Protein AF-A0A0S9BYL6-F1 (afdb_monomer)

Radius of gyration: 15.81 Å; Cα contacts (8 Å, |Δi|>4): 325; chains: 1; bounding box: 38×38×43 Å

pLDDT: mean 90.94, std 10.85, range [28.56, 98.25]

Secondary structure (DSSP, 8-state):
-PPP-TT----S-HHHHHHHHHHHHT-EETTT--HHHHHHHHHHHBPPPTT-SS-HHHHHHHHHTTT--HHHHHHHHHTT-EEEEEEEEEEEGGGSHHHHHS--SSTTEEEEEEEEEEEEE-SS-EEEEEEEEEEEEE-TT-TTS-TTS-EEEEEE-SGGG---

Solvent-accessible surface area (backbone atoms only — not comparable to full-atom values): 8909 Å² total; per-residue (Å²): 133,83,75,74,39,81,86,61,69,88,35,67,52,56,66,60,43,41,53,53,47,57,29,52,76,48,42,51,42,41,80,84,42,53,61,67,55,57,50,49,46,56,52,50,47,52,49,68,51,95,86,58,86,44,48,69,69,52,54,53,54,25,50,37,49,72,75,49,46,72,70,56,41,53,60,35,34,79,39,55,21,35,32,42,42,44,82,74,47,78,42,44,43,80,70,16,59,51,34,63,77,52,58,65,94,50,70,36,51,44,45,31,28,33,33,26,43,35,40,43,38,39,82,87,49,75,50,74,50,78,48,65,34,22,30,31,32,30,17,58,83,20,90,88,27,53,89,81,25,32,44,36,45,45,61,26,38,42,78,92,64,46,55,76

Mean predicted aligned error: 4.5 Å

Structure (mmCIF, N/CA/C/O backbone):
data_AF-A0A0S9BYL6-F1
#
_entry.id   AF-A0A0S9BYL6-F1
#
loop_
_atom_site.group_PDB
_atom_site.id
_atom_site.type_symbol
_atom_site.label_atom_id
_atom_site.label_alt_id
_atom_site.label_comp_id
_atom_site.label_asym_id
_atom_site.label_entity_id
_atom_site.label_seq_id
_atom_site.pdbx_PDB_ins_code
_atom_site.Cartn_x
_atom_site.Cartn_y
_atom_site.Cartn_z
_atom_site.occupancy
_atom_site.B_iso_or_equiv
_atom_site.auth_seq_id
_atom_site.auth_comp_id
_atom_site.auth_asym_id
_atom_site.auth_atom_id
_atom_site.pdbx_PDB_model_num
ATOM 1 N N . MET A 1 1 ? 12.698 -23.971 3.858 1.00 28.56 1 MET A N 1
ATOM 2 C CA . MET A 1 1 ? 11.332 -23.650 3.404 1.00 28.56 1 MET A CA 1
ATOM 3 C C . MET A 1 1 ? 11.108 -22.197 3.751 1.00 28.56 1 MET A C 1
ATOM 5 O O . MET A 1 1 ? 11.010 -21.887 4.930 1.00 28.56 1 MET A O 1
ATOM 9 N N . ILE A 1 2 ? 11.209 -21.308 2.766 1.00 33.50 2 ILE A N 1
ATOM 10 C CA . ILE A 1 2 ? 10.866 -19.898 2.963 1.00 33.50 2 ILE A CA 1
ATOM 11 C C . ILE A 1 2 ? 9.343 -19.890 3.039 1.00 33.50 2 ILE A C 1
ATOM 13 O O . ILE A 1 2 ? 8.698 -20.402 2.128 1.00 33.50 2 ILE A O 1
ATOM 17 N N . ALA A 1 3 ? 8.799 -19.467 4.177 1.00 32.78 3 ALA A N 1
ATOM 18 C CA . ALA A 1 3 ? 7.364 -19.319 4.338 1.00 32.78 3 ALA A CA 1
ATOM 19 C C . ALA A 1 3 ? 6.877 -18.343 3.263 1.00 32.78 3 ALA A C 1
ATOM 21 O O . ALA A 1 3 ? 7.396 -17.228 3.183 1.00 32.78 3 ALA A O 1
ATOM 22 N N . ASP A 1 4 ? 5.930 -18.775 2.429 1.00 44.16 4 ASP A N 1
ATOM 23 C CA . ASP A 1 4 ? 5.150 -17.848 1.617 1.00 44.16 4 ASP A CA 1
ATOM 24 C C . ASP A 1 4 ? 4.625 -16.759 2.560 1.00 44.16 4 ASP A C 1
ATOM 26 O O . ASP A 1 4 ? 4.143 -17.058 3.657 1.00 44.16 4 ASP A O 1
ATOM 30 N N . ALA A 1 5 ? 4.777 -15.492 2.180 1.00 55.34 5 ALA A N 1
ATOM 31 C CA . ALA A 1 5 ? 4.266 -14.394 2.981 1.00 55.34 5 ALA A CA 1
ATOM 32 C C . ALA A 1 5 ? 2.742 -14.537 3.073 1.00 55.34 5 ALA A C 1
ATOM 34 O O . ALA A 1 5 ? 2.044 -14.307 2.085 1.00 55.34 5 ALA A O 1
ATOM 35 N N . GLU A 1 6 ? 2.234 -14.982 4.228 1.00 61.38 6 GLU A N 1
ATOM 36 C CA . GLU A 1 6 ? 0.817 -15.303 4.405 1.00 61.38 6 GLU A CA 1
ATOM 37 C C . GLU A 1 6 ? -0.070 -14.175 3.850 1.00 61.38 6 GLU A C 1
ATOM 39 O O . GLU A 1 6 ? -0.012 -13.018 4.280 1.00 61.38 6 GLU A O 1
ATOM 44 N N . GLY A 1 7 ? -0.874 -14.525 2.842 1.00 74.44 7 GLY A N 1
ATOM 45 C CA . GLY A 1 7 ? -1.878 -13.654 2.236 1.00 74.44 7 GLY A CA 1
ATOM 46 C C . GLY A 1 7 ? -1.468 -12.897 0.968 1.00 74.44 7 GLY A C 1
ATOM 47 O O . GLY A 1 7 ? -2.365 -12.348 0.329 1.00 74.44 7 GLY A O 1
ATOM 48 N N . ALA A 1 8 ? -0.189 -12.864 0.568 1.00 82.56 8 ALA A N 1
ATOM 49 C CA . ALA A 1 8 ? 0.195 -12.246 -0.708 1.00 82.56 8 ALA A CA 1
ATOM 50 C C . ALA A 1 8 ? -0.289 -13.110 -1.888 1.00 82.56 8 ALA A C 1
ATOM 52 O O . ALA A 1 8 ? -0.031 -14.318 -1.895 1.00 82.56 8 ALA A O 1
ATOM 53 N N . PRO A 1 9 ? -0.959 -12.549 -2.913 1.00 88.88 9 PRO A N 1
ATOM 54 C CA . PRO A 1 9 ? -1.289 -13.318 -4.106 1.00 88.88 9 PRO A CA 1
ATOM 55 C C . PRO A 1 9 ? -0.020 -13.729 -4.856 1.00 88.88 9 PRO A C 1
ATOM 57 O O . PRO A 1 9 ? 0.764 -12.879 -5.273 1.00 88.88 9 PRO A O 1
ATOM 60 N N . ARG A 1 10 ? 0.142 -15.030 -5.107 1.00 92.31 10 ARG A N 1
ATOM 61 C CA . ARG A 1 10 ? 1.148 -15.542 -6.044 1.00 92.31 10 ARG A CA 1
ATOM 62 C C . ARG A 1 10 ? 0.592 -15.436 -7.464 1.00 92.31 10 ARG A C 1
ATOM 64 O O . ARG A 1 10 ? -0.261 -16.228 -7.855 1.00 92.31 10 ARG A O 1
ATOM 71 N N . THR A 1 11 ? 1.011 -14.410 -8.198 1.00 94.31 11 THR A N 1
ATOM 72 C CA . THR A 1 11 ? 0.473 -14.062 -9.522 1.00 94.31 11 THR A CA 1
ATOM 73 C C . THR A 1 11 ? 1.542 -13.393 -10.383 1.00 94.31 11 THR A C 1
ATOM 75 O O . THR A 1 11 ? 2.361 -12.642 -9.863 1.00 94.31 11 THR A O 1
ATOM 78 N N . ASP A 1 12 ? 1.520 -13.634 -11.690 1.00 94.19 12 ASP A N 1
ATOM 79 C CA . ASP A 1 12 ? 2.307 -12.926 -12.714 1.00 94.19 12 ASP A CA 1
ATOM 80 C C . ASP A 1 12 ? 1.606 -11.646 -13.218 1.00 94.19 12 ASP A C 1
ATOM 82 O O . ASP A 1 12 ? 2.209 -10.782 -13.847 1.00 94.19 12 ASP A O 1
ATOM 86 N N . ASP A 1 13 ? 0.321 -11.493 -12.902 1.00 95.69 13 ASP A N 1
ATOM 87 C CA . ASP A 1 13 ? -0.437 -10.266 -13.127 1.00 95.69 13 ASP A CA 1
ATOM 88 C C . ASP A 1 13 ? -0.087 -9.193 -12.078 1.00 95.69 13 ASP A C 1
ATOM 90 O O . ASP A 1 13 ? -0.595 -9.190 -10.948 1.00 95.69 13 ASP A O 1
ATOM 94 N N . PHE A 1 14 ? 0.771 -8.250 -12.470 1.00 95.56 14 PHE A N 1
ATOM 95 C CA . PHE A 1 14 ? 1.212 -7.148 -11.615 1.00 95.56 14 PHE A CA 1
ATOM 96 C C . PHE A 1 14 ? 0.063 -6.250 -11.134 1.00 95.56 14 PHE A C 1
ATOM 98 O O . PHE A 1 14 ? 0.145 -5.692 -10.038 1.00 95.56 14 PHE A O 1
ATOM 105 N N . ARG A 1 15 ? -1.036 -6.129 -11.898 1.00 97.38 15 ARG A N 1
ATOM 106 C CA . ARG A 1 15 ? -2.200 -5.322 -11.498 1.00 97.38 15 ARG A CA 1
ATOM 107 C C . ARG A 1 15 ? -2.939 -5.988 -10.346 1.00 97.38 15 ARG A C 1
ATOM 109 O O . ARG A 1 15 ? -3.328 -5.302 -9.401 1.00 97.38 15 ARG A O 1
ATOM 116 N N . LYS A 1 16 ? -3.092 -7.318 -10.383 1.00 97.19 16 LYS A N 1
ATOM 117 C CA . LYS A 1 16 ? -3.676 -8.083 -9.266 1.00 97.19 16 LYS A CA 1
ATOM 118 C C . LYS A 1 16 ? -2.844 -7.948 -7.998 1.00 97.19 16 LYS A C 1
ATOM 120 O O . LYS A 1 16 ? -3.411 -7.714 -6.931 1.00 97.19 16 LYS A O 1
ATOM 125 N N . LEU A 1 17 ? -1.518 -8.052 -8.109 1.00 96.88 17 LEU A N 1
ATOM 126 C CA . LEU A 1 17 ? -0.644 -7.879 -6.952 1.00 96.88 17 LEU A CA 1
ATOM 127 C C . LEU A 1 17 ? -0.686 -6.443 -6.411 1.00 96.88 17 LEU A C 1
ATOM 129 O O . LEU A 1 17 ? -0.771 -6.260 -5.197 1.00 96.88 17 LEU A O 1
ATOM 133 N N . ALA A 1 18 ? -0.696 -5.428 -7.282 1.00 97.44 18 ALA A N 1
ATOM 134 C CA . ALA A 1 18 ? -0.808 -4.030 -6.870 1.00 97.44 18 ALA A CA 1
ATOM 135 C C . ALA A 1 18 ? -2.134 -3.743 -6.148 1.00 97.44 18 ALA A C 1
ATOM 137 O O . ALA A 1 18 ? -2.132 -3.131 -5.081 1.00 97.44 18 ALA A O 1
ATOM 138 N N . ALA A 1 19 ? -3.256 -4.235 -6.680 1.00 97.81 19 ALA A N 1
ATOM 139 C CA . ALA A 1 19 ? -4.571 -4.102 -6.056 1.00 97.81 19 ALA A CA 1
ATOM 140 C C . ALA A 1 19 ? -4.621 -4.762 -4.668 1.00 97.81 19 ALA A C 1
ATOM 142 O O . ALA A 1 19 ? -5.034 -4.131 -3.696 1.00 97.81 19 ALA A O 1
ATOM 143 N N . ALA A 1 20 ? -4.151 -6.009 -4.556 1.00 96.94 20 ALA A N 1
ATOM 144 C CA . ALA A 1 20 ? -4.128 -6.725 -3.282 1.00 96.94 20 ALA A CA 1
ATOM 145 C C . ALA A 1 20 ? -3.218 -6.043 -2.255 1.00 96.94 20 ALA A C 1
ATOM 147 O O . ALA A 1 20 ? -3.586 -5.918 -1.089 1.00 96.94 20 ALA A O 1
ATOM 148 N N . THR A 1 21 ? -2.056 -5.561 -2.700 1.00 96.38 21 THR A N 1
ATOM 149 C CA . THR A 1 21 ? -1.118 -4.803 -1.867 1.00 96.38 21 THR A CA 1
ATOM 150 C C . THR A 1 21 ? -1.760 -3.519 -1.347 1.00 96.38 21 THR A C 1
ATOM 152 O O . THR A 1 21 ? -1.732 -3.270 -0.144 1.00 96.38 21 THR A O 1
ATOM 155 N N . ALA A 1 22 ? -2.396 -2.728 -2.216 1.00 97.38 22 ALA A N 1
ATOM 156 C CA . ALA A 1 22 ? -3.081 -1.498 -1.821 1.00 97.38 22 ALA A CA 1
ATOM 157 C C . ALA A 1 22 ? -4.181 -1.761 -0.779 1.00 97.38 22 ALA A C 1
ATOM 159 O O . ALA A 1 22 ? -4.259 -1.063 0.234 1.00 97.38 22 ALA A O 1
ATOM 160 N N . THR A 1 23 ? -4.983 -2.813 -0.972 1.00 97.06 23 THR A N 1
ATOM 161 C CA . THR A 1 23 ? -5.973 -3.246 0.022 1.00 97.06 23 THR A CA 1
ATOM 162 C C . THR A 1 23 ? -5.317 -3.657 1.341 1.00 97.06 23 THR A C 1
ATOM 164 O O . THR A 1 23 ? -5.785 -3.245 2.402 1.00 97.06 23 THR A O 1
ATOM 167 N N . ALA A 1 24 ? -4.233 -4.437 1.302 1.00 95.56 24 ALA A N 1
ATOM 168 C CA . ALA A 1 24 ? -3.540 -4.909 2.499 1.00 95.56 24 ALA A CA 1
ATOM 169 C C . ALA A 1 24 ? -2.917 -3.764 3.315 1.00 95.56 24 ALA A C 1
ATOM 171 O O . ALA A 1 24 ? -2.986 -3.799 4.544 1.00 95.56 24 ALA A O 1
ATOM 172 N N . ILE A 1 25 ? -2.357 -2.744 2.651 1.00 95.81 25 ILE A N 1
ATOM 173 C CA . ILE A 1 25 ? -1.769 -1.551 3.289 1.00 95.81 25 ILE A CA 1
ATOM 174 C C . ILE A 1 25 ? -2.811 -0.815 4.139 1.00 95.81 25 ILE A C 1
ATOM 176 O O . ILE A 1 25 ? -2.523 -0.399 5.261 1.00 95.81 25 ILE A O 1
ATOM 180 N N . TYR A 1 26 ? -4.037 -0.694 3.629 1.00 96.50 26 TYR A N 1
ATOM 181 C CA . TYR A 1 26 ? -5.132 0.006 4.298 1.00 96.50 26 TYR A CA 1
ATOM 182 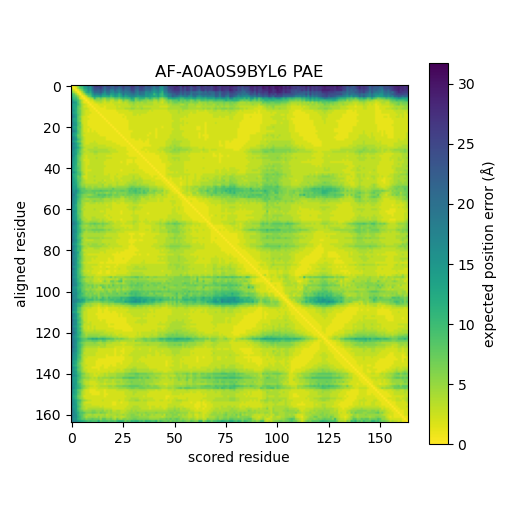C C . TYR A 1 26 ? -6.105 -0.929 5.026 1.00 96.50 26 TYR A C 1
ATOM 184 O O . TYR A 1 26 ? -7.204 -0.497 5.341 1.00 96.50 26 TYR A O 1
ATOM 192 N N . THR A 1 27 ? -5.751 -2.183 5.327 1.00 96.12 27 THR A N 1
ATOM 193 C CA . THR A 1 27 ? -6.652 -3.096 6.058 1.00 96.12 27 THR A CA 1
ATOM 194 C C . THR A 1 27 ? -6.004 -3.644 7.322 1.00 96.12 27 THR A C 1
ATOM 196 O O . THR A 1 27 ? -5.008 -4.370 7.277 1.00 96.12 27 T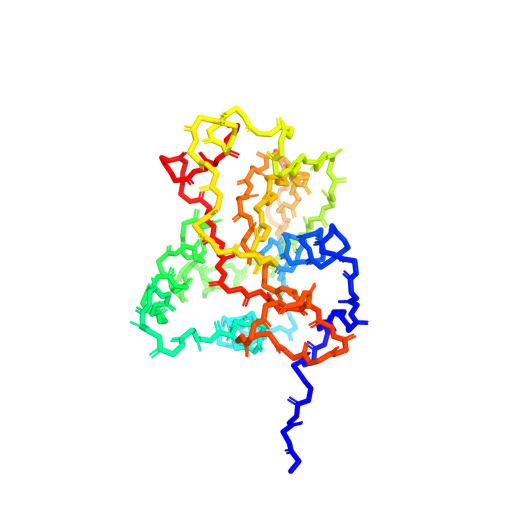HR A O 1
ATOM 199 N N . TRP A 1 28 ? -6.611 -3.352 8.467 1.00 96.56 28 TRP A N 1
ATOM 200 C CA . TRP A 1 28 ? -6.189 -3.854 9.772 1.00 96.56 28 TRP A CA 1
ATOM 201 C C . TRP A 1 28 ? -7.358 -3.857 10.756 1.00 96.56 28 TRP A C 1
ATOM 203 O O . TRP A 1 28 ? -8.329 -3.128 10.591 1.00 96.56 28 TRP A O 1
ATOM 213 N N . ASP A 1 29 ? -7.257 -4.672 11.800 1.00 97.06 29 ASP A N 1
ATOM 214 C CA . ASP A 1 29 ? -8.282 -4.782 12.834 1.00 97.06 29 ASP A CA 1
ATOM 215 C C . ASP A 1 29 ? -7.603 -4.955 14.191 1.00 97.06 29 ASP A C 1
ATOM 217 O O . ASP A 1 29 ? -6.969 -5.983 14.446 1.00 97.06 29 ASP A O 1
ATOM 221 N N . THR A 1 30 ? -7.720 -3.949 15.062 1.00 97.06 30 THR A N 1
ATOM 222 C CA . THR A 1 30 ? -7.038 -3.964 16.362 1.00 97.06 30 THR A CA 1
ATOM 223 C C . THR A 1 30 ? -7.618 -5.007 17.313 1.00 97.06 30 THR A C 1
ATOM 225 O O . THR A 1 30 ? -7.029 -5.293 18.351 1.00 97.06 30 THR A O 1
ATOM 228 N N . ARG A 1 31 ? -8.799 -5.556 17.002 1.00 96.44 31 ARG A N 1
ATOM 229 C CA . ARG A 1 31 ? -9.476 -6.576 17.813 1.00 96.44 31 ARG A CA 1
ATOM 230 C C . ARG A 1 31 ? -8.863 -7.957 17.605 1.00 96.44 31 ARG A C 1
ATOM 232 O O . ARG A 1 31 ? -9.027 -8.825 18.457 1.00 96.44 31 ARG A O 1
ATOM 239 N N . THR A 1 32 ? -8.190 -8.165 16.474 1.00 96.31 32 THR A N 1
ATOM 240 C CA . THR A 1 32 ? -7.638 -9.466 16.070 1.00 96.31 32 THR A CA 1
ATOM 241 C C . THR A 1 32 ? -6.142 -9.433 15.792 1.00 96.31 32 THR A C 1
ATOM 243 O O . THR A 1 32 ? -5.550 -10.487 15.576 1.00 96.31 32 THR A O 1
ATOM 246 N N . SER A 1 33 ? -5.526 -8.254 15.723 1.00 94.75 33 SER A N 1
ATOM 247 C CA . SER A 1 33 ? -4.113 -8.116 15.384 1.00 94.75 33 SER A CA 1
ATOM 248 C C . SER A 1 33 ? -3.480 -6.933 16.103 1.00 94.75 33 SER A C 1
ATOM 250 O O . SER A 1 33 ? -4.087 -5.882 16.286 1.00 94.75 33 SER A O 1
ATOM 252 N N . SER A 1 34 ? -2.224 -7.103 16.486 1.00 94.81 34 SER A N 1
ATOM 253 C CA . SER A 1 34 ? -1.342 -6.048 16.968 1.00 94.81 34 SER A CA 1
ATOM 254 C C . SER A 1 34 ? -0.725 -5.261 15.807 1.00 94.81 34 SER A C 1
ATOM 256 O O . SER A 1 34 ? -0.637 -5.741 14.674 1.00 94.81 34 SER A O 1
ATOM 258 N N . TYR A 1 35 ? -0.203 -4.067 16.106 1.00 93.38 35 TYR A N 1
ATOM 259 C CA . TYR A 1 35 ? 0.577 -3.278 15.146 1.00 93.38 35 TYR A CA 1
ATOM 260 C C . TYR A 1 35 ? 1.722 -4.090 14.523 1.00 93.38 35 TYR A C 1
ATOM 262 O O . TYR A 1 35 ? 1.919 -4.069 13.309 1.00 93.38 35 TYR A O 1
ATOM 270 N N . SER A 1 36 ? 2.461 -4.834 15.351 1.00 93.31 36 SER A N 1
ATOM 271 C CA . SER A 1 36 ? 3.594 -5.641 14.901 1.00 93.31 36 SER A CA 1
ATOM 272 C C . SER A 1 36 ? 3.174 -6.762 13.956 1.00 93.31 36 SER A C 1
ATOM 274 O O . SER A 1 36 ? 3.903 -7.029 13.006 1.00 93.31 36 SER A O 1
ATOM 276 N N . GLU A 1 37 ? 2.016 -7.392 14.160 1.00 94.06 37 GLU A N 1
ATOM 277 C CA . GLU A 1 37 ? 1.489 -8.412 13.241 1.00 94.06 37 GLU A CA 1
ATOM 278 C C . GLU A 1 37 ? 1.064 -7.806 11.901 1.00 94.06 37 GLU A C 1
ATOM 280 O O . GLU A 1 37 ? 1.449 -8.319 10.850 1.00 94.06 37 GLU A O 1
ATOM 285 N N . VAL A 1 38 ? 0.346 -6.675 11.919 1.00 92.88 38 VAL A N 1
ATOM 286 C CA . VAL A 1 38 ? -0.042 -5.952 10.693 1.00 92.88 38 VAL A CA 1
ATOM 287 C C . VAL A 1 38 ? 1.197 -5.550 9.891 1.00 92.88 38 VAL A C 1
ATOM 289 O O . VAL A 1 38 ? 1.278 -5.821 8.690 1.00 92.88 38 VAL A O 1
ATOM 292 N N . TYR A 1 39 ? 2.183 -4.955 10.564 1.00 92.00 39 TYR A N 1
ATOM 293 C CA . TYR A 1 39 ? 3.447 -4.565 9.953 1.00 92.00 39 TYR A CA 1
ATOM 294 C C . TYR A 1 39 ? 4.222 -5.779 9.425 1.00 92.00 39 TYR A C 1
ATOM 296 O O . TYR A 1 39 ? 4.721 -5.744 8.303 1.00 92.00 39 TYR A O 1
ATOM 304 N N . SER A 1 40 ? 4.308 -6.868 10.197 1.00 91.50 40 SER A N 1
ATOM 305 C CA . SER A 1 40 ? 5.062 -8.069 9.805 1.00 91.50 40 SER A CA 1
ATOM 306 C C . SER A 1 40 ? 4.459 -8.745 8.578 1.00 91.50 40 SER A C 1
ATOM 308 O O . SER A 1 40 ? 5.203 -9.204 7.713 1.00 91.50 40 SER A O 1
ATOM 310 N N . ARG A 1 41 ? 3.125 -8.742 8.455 1.00 91.38 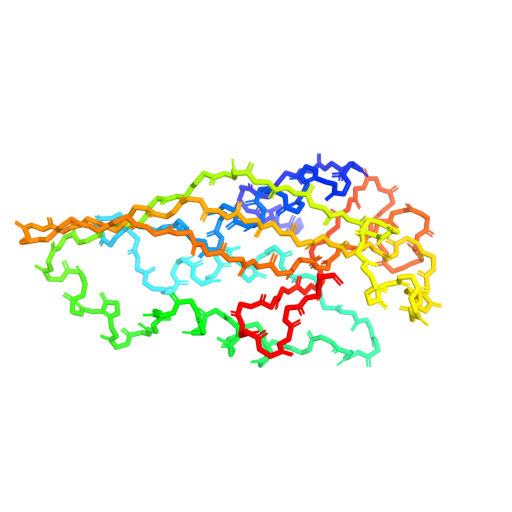41 ARG A N 1
ATOM 311 C CA . ARG A 1 41 ? 2.426 -9.226 7.259 1.00 91.38 41 ARG A CA 1
ATOM 312 C C . ARG A 1 41 ? 2.824 -8.423 6.022 1.00 91.38 41 ARG A C 1
ATOM 314 O O . ARG A 1 41 ? 3.276 -9.011 5.047 1.00 91.38 41 ARG A O 1
ATOM 321 N N . LEU A 1 42 ? 2.737 -7.091 6.075 1.00 91.44 42 LEU A N 1
ATOM 322 C CA . LEU A 1 42 ? 3.145 -6.226 4.957 1.00 91.44 42 LEU A CA 1
ATOM 323 C C . LEU A 1 42 ? 4.641 -6.328 4.655 1.00 91.44 42 LEU A C 1
ATOM 325 O O . LEU A 1 42 ? 5.045 -6.371 3.495 1.00 91.44 42 LEU A O 1
ATOM 329 N N . ARG A 1 43 ? 5.475 -6.426 5.693 1.00 91.44 43 ARG A N 1
ATOM 330 C CA . ARG A 1 43 ? 6.909 -6.676 5.552 1.00 91.44 43 ARG A CA 1
ATOM 331 C C . ARG A 1 43 ? 7.182 -7.993 4.836 1.00 91.44 43 ARG A C 1
ATOM 333 O O . ARG A 1 43 ? 8.121 -8.034 4.048 1.00 91.44 43 ARG A O 1
ATOM 340 N N . GLY A 1 44 ? 6.395 -9.037 5.084 1.00 90.56 44 GLY A N 1
ATOM 341 C CA . GLY A 1 44 ? 6.511 -10.311 4.376 1.00 90.56 44 GLY A CA 1
ATOM 342 C C . GLY A 1 44 ? 6.322 -10.168 2.865 1.00 90.56 44 GLY A C 1
ATOM 343 O O . GLY A 1 44 ? 6.942 -10.902 2.108 1.00 90.56 44 GLY A O 1
ATOM 344 N N . TRP A 1 45 ? 5.524 -9.194 2.422 1.00 90.56 45 TRP A N 1
ATOM 345 C CA . TRP A 1 45 ? 5.251 -8.957 1.004 1.00 90.56 45 TRP A CA 1
ATOM 346 C C . TRP A 1 45 ? 6.350 -8.122 0.325 1.00 90.56 45 TRP A C 1
ATOM 348 O O . TRP A 1 45 ? 6.398 -8.071 -0.899 1.00 90.56 45 TRP A O 1
ATOM 358 N N . TRP A 1 46 ? 7.208 -7.447 1.102 1.00 91.44 46 TRP A N 1
ATOM 359 C CA . TRP A 1 46 ? 8.258 -6.561 0.596 1.00 91.44 46 TRP A CA 1
ATOM 360 C C . TRP A 1 46 ? 9.544 -7.319 0.282 1.00 91.44 46 TRP A C 1
ATOM 362 O O . TRP A 1 46 ? 10.277 -7.739 1.189 1.00 91.44 46 TRP A O 1
ATOM 372 N N . ASP A 1 47 ? 9.852 -7.412 -1.004 1.00 91.75 47 ASP A N 1
ATOM 373 C CA . ASP A 1 47 ? 11.107 -7.954 -1.499 1.00 91.75 47 ASP A CA 1
ATOM 374 C C . ASP A 1 47 ? 12.169 -6.852 -1.602 1.00 91.75 47 ASP A C 1
ATOM 376 O O . ASP A 1 47 ? 11.927 -5.790 -2.175 1.00 91.75 47 ASP A O 1
ATOM 380 N N . VAL A 1 48 ? 13.338 -7.067 -0.993 1.00 89.12 48 VAL A N 1
ATOM 381 C CA . VAL A 1 48 ? 14.434 -6.084 -0.987 1.00 89.12 48 VAL A CA 1
ATOM 382 C C . VAL A 1 48 ? 15.321 -6.329 -2.200 1.00 89.12 48 VAL A C 1
ATOM 384 O O . VAL A 1 48 ? 15.903 -7.402 -2.341 1.00 89.12 48 VAL A O 1
ATOM 387 N N . LEU A 1 49 ? 15.471 -5.309 -3.040 1.00 86.50 49 LEU A N 1
ATOM 388 C CA . LEU A 1 49 ? 16.293 -5.369 -4.236 1.00 86.50 49 LEU A CA 1
ATOM 389 C C . LEU A 1 49 ? 17.786 -5.490 -3.874 1.00 86.50 49 LEU A C 1
ATOM 391 O O . LEU A 1 49 ? 18.246 -4.844 -2.925 1.00 86.50 49 LEU A O 1
ATOM 395 N N . PRO A 1 50 ? 18.576 -6.266 -4.644 1.00 84.19 50 PRO A N 1
ATOM 396 C CA . PRO A 1 50 ? 19.998 -6.482 -4.362 1.00 84.19 50 PRO A CA 1
ATOM 397 C C . PRO A 1 50 ? 20.862 -5.215 -4.373 1.00 84.19 50 PRO A C 1
ATOM 399 O O . PRO A 1 50 ? 21.928 -5.194 -3.763 1.00 84.19 50 PRO A O 1
ATOM 402 N N . ASP A 1 51 ? 20.426 -4.169 -5.075 1.00 83.06 51 ASP A N 1
ATOM 403 C CA . ASP A 1 51 ? 21.123 -2.883 -5.169 1.00 83.06 51 ASP A CA 1
ATOM 404 C C . ASP A 1 51 ? 20.847 -1.953 -3.974 1.00 83.06 51 ASP A C 1
ATOM 406 O O . ASP A 1 51 ? 21.461 -0.892 -3.857 1.00 83.06 51 ASP A O 1
ATOM 410 N N . GLY A 1 52 ? 19.940 -2.346 -3.073 1.00 81.50 52 GLY A N 1
ATOM 411 C CA . GLY A 1 52 ? 19.571 -1.574 -1.892 1.00 81.50 52 GLY A CA 1
ATOM 412 C C . GLY A 1 52 ? 18.691 -0.357 -2.181 1.00 81.50 52 GLY A C 1
ATOM 413 O O . GLY A 1 52 ? 18.558 0.498 -1.304 1.00 81.50 52 GLY A O 1
ATOM 414 N N . ALA A 1 53 ? 18.072 -0.260 -3.363 1.00 81.12 53 ALA A N 1
ATOM 415 C CA . ALA A 1 53 ? 17.249 0.891 -3.742 1.00 81.12 53 ALA A CA 1
ATOM 416 C C . ALA A 1 53 ? 15.964 1.054 -2.902 1.00 81.12 53 ALA A C 1
ATOM 418 O O . ALA A 1 53 ? 15.401 2.148 -2.839 1.00 81.12 53 ALA A O 1
ATOM 419 N N . ASN A 1 54 ? 15.503 -0.009 -2.234 1.00 86.88 54 ASN A N 1
ATOM 420 C CA . ASN A 1 54 ? 14.248 -0.049 -1.477 1.00 86.88 54 ASN A CA 1
ATOM 421 C C . ASN A 1 54 ? 14.438 -0.551 -0.020 1.00 86.88 54 ASN A C 1
ATOM 423 O O . ASN A 1 54 ? 13.884 -1.581 0.384 1.00 86.88 54 ASN A O 1
ATOM 427 N N . PRO A 1 55 ? 15.218 0.166 0.811 1.00 88.00 55 PRO A N 1
ATOM 428 C CA . PRO A 1 55 ? 15.528 -0.277 2.166 1.00 88.00 55 PRO A CA 1
ATOM 429 C C . PRO A 1 55 ? 14.277 -0.306 3.056 1.00 88.00 55 PRO A C 1
ATOM 431 O O . PRO A 1 55 ? 13.356 0.491 2.888 1.00 88.00 55 PRO A O 1
ATOM 434 N N . LEU A 1 56 ? 14.281 -1.161 4.085 1.00 89.38 56 LEU A N 1
ATOM 435 C CA . LEU A 1 56 ? 13.141 -1.328 5.006 1.00 89.38 56 LEU A CA 1
ATOM 436 C C . LEU A 1 56 ? 12.726 -0.046 5.735 1.00 89.38 56 LEU A C 1
ATOM 438 O O . LEU A 1 56 ? 11.572 0.083 6.131 1.00 89.38 56 LEU A O 1
ATOM 442 N N . ALA A 1 57 ? 13.639 0.914 5.886 1.00 88.38 57 ALA A N 1
ATOM 443 C CA . ALA A 1 57 ? 13.310 2.226 6.433 1.00 88.38 57 ALA A CA 1
ATOM 444 C C . ALA A 1 57 ? 12.236 2.953 5.598 1.00 88.38 57 ALA A C 1
ATOM 446 O O . ALA A 1 57 ? 11.385 3.632 6.167 1.00 88.38 57 ALA A O 1
ATOM 447 N N . VAL A 1 58 ? 12.229 2.766 4.270 1.00 90.38 58 VAL A N 1
ATOM 448 C CA . VAL A 1 58 ? 11.195 3.327 3.384 1.00 90.38 58 VAL A CA 1
ATOM 449 C C . VAL A 1 58 ? 9.852 2.650 3.633 1.00 90.38 58 VAL A C 1
ATOM 451 O O . VAL A 1 58 ? 8.848 3.344 3.722 1.00 90.38 58 VAL A O 1
ATOM 454 N N . LEU A 1 59 ? 9.825 1.325 3.814 1.00 91.75 59 LEU A N 1
ATOM 455 C CA . LEU A 1 59 ? 8.593 0.604 4.148 1.00 91.75 59 LEU A CA 1
ATOM 456 C C . LEU A 1 59 ? 7.959 1.166 5.424 1.00 91.75 59 LEU A C 1
ATOM 458 O O . LEU A 1 59 ? 6.772 1.478 5.421 1.00 91.75 59 LEU A O 1
ATOM 462 N N . VAL A 1 60 ? 8.748 1.327 6.494 1.00 92.00 60 VAL A N 1
ATOM 463 C CA . VAL A 1 60 ? 8.259 1.893 7.764 1.00 92.00 60 VAL A CA 1
ATOM 464 C C . VAL A 1 60 ? 7.685 3.290 7.542 1.00 92.00 60 VAL A C 1
ATOM 466 O O . VAL A 1 60 ? 6.544 3.543 7.916 1.00 92.00 60 VAL A O 1
ATOM 469 N N . GLN A 1 61 ? 8.446 4.172 6.888 1.00 93.75 61 GLN A N 1
ATOM 470 C CA . GLN A 1 61 ? 8.032 5.552 6.640 1.00 93.75 61 GLN A CA 1
ATOM 471 C C . GLN A 1 61 ? 6.716 5.628 5.855 1.00 93.75 61 GLN A C 1
ATOM 473 O O . GLN A 1 61 ? 5.822 6.396 6.207 1.00 93.75 61 GLN A O 1
ATOM 478 N N . GLU A 1 62 ? 6.588 4.842 4.789 1.00 95.38 62 GLU A N 1
ATOM 479 C CA . GLU A 1 62 ? 5.401 4.873 3.937 1.00 95.38 62 GLU A CA 1
ATOM 480 C C . GLU A 1 62 ? 4.206 4.181 4.592 1.00 95.38 62 GLU A C 1
ATOM 482 O O . GLU A 1 62 ? 3.071 4.600 4.375 1.00 95.38 62 GLU A O 1
ATOM 487 N N . PHE A 1 63 ? 4.429 3.177 5.445 1.00 93.94 63 PHE A N 1
ATOM 488 C CA . PHE A 1 63 ? 3.349 2.600 6.240 1.00 93.94 63 PHE A CA 1
ATOM 489 C C . PHE A 1 63 ? 2.811 3.607 7.259 1.00 93.94 63 PHE A C 1
ATOM 491 O O . PHE A 1 63 ? 1.600 3.795 7.359 1.00 93.94 63 PHE A O 1
ATOM 498 N N . GLU A 1 64 ? 3.688 4.326 7.959 1.00 94.00 64 GLU A N 1
ATOM 499 C CA . GLU A 1 64 ? 3.272 5.365 8.906 1.00 94.00 64 GLU A CA 1
ATOM 500 C C . GLU A 1 64 ? 2.558 6.536 8.214 1.00 94.00 64 GLU A C 1
ATOM 502 O O . GLU A 1 64 ? 1.626 7.115 8.780 1.00 94.00 64 GLU A O 1
ATOM 507 N N . ALA A 1 65 ? 2.901 6.830 6.955 1.00 93.88 65 ALA A N 1
ATOM 508 C CA . ALA A 1 65 ? 2.201 7.817 6.132 1.00 93.88 65 ALA A CA 1
ATOM 509 C C . ALA A 1 65 ? 0.725 7.456 5.851 1.00 93.88 65 ALA A C 1
ATOM 511 O O . ALA A 1 65 ? -0.055 8.328 5.470 1.00 93.88 65 ALA A O 1
ATOM 512 N N . THR A 1 66 ? 0.297 6.214 6.111 1.00 93.81 66 THR A N 1
ATOM 513 C CA . THR A 1 66 ? -1.127 5.818 6.082 1.00 93.81 66 THR A CA 1
ATOM 514 C C . THR A 1 66 ? -1.924 6.308 7.303 1.00 93.81 66 THR A C 1
ATOM 516 O O . THR A 1 66 ? -3.137 6.085 7.390 1.00 93.81 66 THR A O 1
ATOM 519 N N . GLY A 1 67 ? -1.257 6.969 8.257 1.00 91.19 67 GLY A N 1
ATOM 520 C CA . GLY A 1 67 ? -1.854 7.547 9.462 1.00 91.19 67 GLY A CA 1
ATOM 521 C C . GLY A 1 67 ? -1.827 6.632 10.688 1.00 91.19 67 GLY A C 1
ATOM 522 O O . GLY A 1 67 ? -2.495 6.928 11.679 1.00 91.19 67 GLY A O 1
ATOM 523 N N . VAL A 1 68 ? -1.081 5.524 10.644 1.00 90.94 68 VAL A N 1
ATOM 524 C CA . VAL A 1 68 ? -1.008 4.549 11.739 1.00 90.94 68 VAL A CA 1
ATOM 525 C C . VAL A 1 68 ? 0.444 4.229 12.083 1.00 90.94 68 VAL A C 1
ATOM 527 O O . VAL A 1 68 ? 1.220 3.847 11.218 1.00 90.94 68 VAL A O 1
ATOM 530 N N . ASN A 1 69 ? 0.797 4.346 13.361 1.00 93.12 69 ASN A N 1
ATOM 531 C CA . ASN A 1 69 ? 2.072 3.905 13.923 1.00 93.12 69 ASN A CA 1
ATOM 532 C C . ASN A 1 69 ? 1.815 3.129 15.225 1.00 93.12 69 ASN A C 1
ATOM 534 O O . ASN A 1 69 ? 0.673 3.030 15.675 1.00 93.12 69 ASN A O 1
ATOM 538 N N . ALA A 1 70 ? 2.864 2.596 15.855 1.00 90.38 70 ALA A N 1
ATOM 539 C CA . ALA A 1 70 ? 2.718 1.797 17.075 1.00 90.38 70 ALA A CA 1
ATOM 540 C C . ALA A 1 70 ? 1.961 2.531 18.203 1.00 90.38 70 ALA A C 1
ATOM 542 O O . ALA A 1 70 ? 1.162 1.919 18.911 1.00 90.38 70 ALA A O 1
ATOM 543 N N . GLY A 1 71 ? 2.181 3.843 18.350 1.00 91.50 71 GLY A N 1
ATOM 544 C CA . GLY A 1 71 ? 1.525 4.663 19.368 1.00 91.50 71 GLY A CA 1
ATOM 545 C C . GLY A 1 71 ? 0.047 4.906 19.071 1.00 91.50 71 GLY A C 1
ATOM 546 O O . GLY A 1 71 ? -0.792 4.709 19.948 1.00 91.50 71 GLY A O 1
ATOM 547 N N . SER A 1 72 ? -0.299 5.289 17.837 1.00 93.31 72 SER A N 1
ATOM 548 C CA . SER A 1 72 ? -1.705 5.483 17.466 1.00 93.31 72 SER A CA 1
ATOM 549 C C . SER A 1 72 ? -2.484 4.167 17.458 1.00 93.31 72 SER A C 1
ATOM 551 O O . SER A 1 72 ? -3.655 4.164 17.832 1.00 93.31 72 SER A O 1
ATOM 553 N N . TYR A 1 73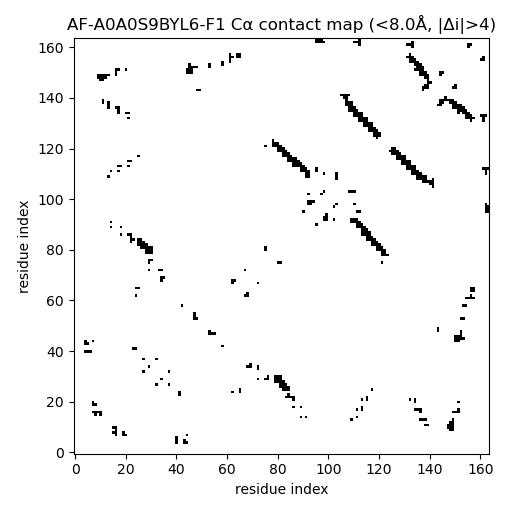 ? -1.835 3.044 17.131 1.00 94.44 73 TYR A N 1
ATOM 554 C CA . TYR A 1 73 ? -2.453 1.717 17.174 1.00 94.44 73 TYR A CA 1
ATOM 555 C C . TYR A 1 73 ? -2.905 1.322 18.583 1.00 94.44 73 TYR A C 1
ATOM 557 O O . TYR A 1 73 ? -3.965 0.722 18.724 1.00 94.44 73 TYR A O 1
ATOM 565 N N . ALA A 1 74 ? -2.150 1.679 19.628 1.00 94.25 74 ALA A N 1
ATOM 566 C CA . ALA A 1 74 ? -2.552 1.414 21.011 1.00 94.25 74 ALA A CA 1
ATOM 567 C C . ALA A 1 74 ? -3.858 2.145 21.367 1.00 94.25 74 ALA A C 1
ATOM 569 O O . ALA A 1 74 ? -4.804 1.529 21.848 1.00 94.25 74 ALA A O 1
ATOM 570 N N . THR A 1 75 ? -3.958 3.433 21.023 1.00 94.31 75 THR A N 1
ATOM 571 C C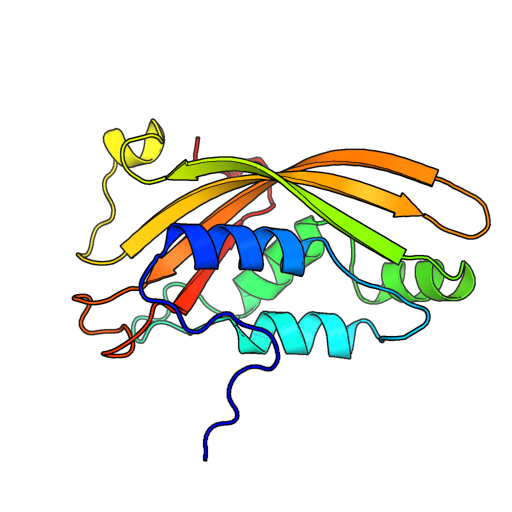A . THR A 1 75 ? -5.190 4.215 21.211 1.00 94.31 75 THR A CA 1
ATOM 572 C C . THR A 1 75 ? -6.360 3.654 20.397 1.00 94.31 75 THR A C 1
ATOM 574 O O . THR A 1 75 ? -7.495 3.625 20.867 1.00 94.31 75 THR A O 1
ATOM 577 N N . LEU A 1 76 ? -6.101 3.206 19.166 1.00 95.69 76 LEU A N 1
ATOM 578 C CA . LEU A 1 76 ? -7.101 2.575 18.299 1.00 95.69 76 LEU A CA 1
ATOM 579 C C . LEU A 1 76 ? -7.574 1.226 18.862 1.00 95.69 76 LEU A C 1
ATOM 581 O O . LEU A 1 76 ? -8.761 0.911 18.766 1.00 95.69 76 LEU A O 1
ATOM 585 N N . ALA A 1 77 ? -6.678 0.470 19.501 1.00 95.38 77 ALA A N 1
ATOM 586 C CA . ALA A 1 77 ? -6.995 -0.793 20.156 1.00 95.38 77 ALA A CA 1
ATOM 587 C C . ALA A 1 77 ? -7.976 -0.621 21.318 1.00 95.38 77 ALA A C 1
ATOM 589 O O . ALA A 1 77 ? -8.970 -1.349 21.376 1.00 95.38 77 ALA A O 1
ATOM 590 N N . ASP A 1 78 ? -7.777 0.395 22.162 1.00 95.44 78 ASP A N 1
ATOM 591 C CA . ASP A 1 78 ? -8.715 0.737 23.241 1.00 95.44 78 ASP A CA 1
ATOM 592 C C . ASP A 1 78 ? -10.118 1.083 22.708 1.00 95.44 78 ASP A C 1
ATOM 594 O O . ASP A 1 78 ? -11.128 0.864 23.377 1.00 95.44 78 ASP A O 1
ATOM 598 N N . GLN A 1 79 ? -10.196 1.586 21.473 1.00 96.38 79 GLN A N 1
ATOM 599 C CA . GLN A 1 79 ? -11.449 1.919 20.792 1.00 96.38 79 GLN A CA 1
ATOM 600 C C . GLN A 1 79 ? -12.010 0.780 19.929 1.00 96.38 79 GLN A C 1
ATOM 602 O O . GLN A 1 79 ? -13.002 0.990 19.222 1.00 96.38 79 GLN A O 1
ATOM 607 N N . GLN A 1 80 ? -11.393 -0.407 19.968 1.00 97.25 80 GLN A N 1
ATOM 608 C CA . GLN A 1 80 ? -11.748 -1.561 19.134 1.00 97.25 80 GLN A CA 1
ATOM 609 C C . GLN A 1 80 ? -11.838 -1.203 17.642 1.00 97.25 80 GLN A C 1
ATOM 611 O O . GLN A 1 80 ? -12.762 -1.630 16.941 1.00 97.25 80 GLN A O 1
ATOM 616 N N . ALA A 1 81 ? -10.921 -0.355 17.177 1.00 97.69 81 ALA A N 1
ATOM 617 C CA . ALA A 1 81 ? -10.976 0.186 15.835 1.00 97.69 81 ALA A CA 1
ATOM 618 C C . ALA A 1 81 ? -10.549 -0.836 14.772 1.00 97.69 81 ALA A C 1
ATOM 620 O O . ALA A 1 81 ? -9.696 -1.698 14.979 1.00 97.69 81 ALA A O 1
ATOM 621 N N . TYR A 1 82 ? -11.110 -0.695 13.581 1.00 97.75 82 TYR A N 1
ATOM 622 C CA . TYR A 1 82 ? -10.676 -1.422 12.404 1.00 97.75 82 TYR A CA 1
ATOM 623 C C . TYR A 1 82 ? -10.759 -0.531 11.172 1.00 97.75 82 TYR A C 1
ATOM 625 O O . TYR A 1 82 ? -11.581 0.387 11.086 1.00 97.75 82 TYR A O 1
ATOM 633 N N . ARG A 1 83 ? -9.907 -0.847 10.204 1.00 97.94 83 ARG A N 1
ATOM 634 C CA . ARG A 1 83 ? -9.870 -0.234 8.888 1.00 97.94 83 ARG A CA 1
ATOM 635 C C . ARG A 1 83 ? -10.063 -1.304 7.832 1.00 97.94 83 ARG A C 1
ATOM 637 O O . ARG A 1 83 ? -9.407 -2.344 7.859 1.00 97.94 83 ARG A O 1
ATOM 644 N N . SER A 1 84 ? -10.946 -1.028 6.886 1.00 97.94 84 SER A N 1
ATOM 645 C CA . SER A 1 84 ? -11.128 -1.851 5.690 1.00 97.94 84 SER A CA 1
ATOM 646 C C . SER A 1 84 ? -10.953 -1.003 4.441 1.00 97.94 84 SER A C 1
ATOM 648 O O . SER A 1 84 ? -11.281 0.185 4.455 1.00 97.94 84 SER A O 1
ATOM 650 N N . ALA A 1 85 ? -10.447 -1.614 3.373 1.00 97.69 85 ALA A N 1
ATOM 651 C CA . ALA A 1 85 ? -10.212 -0.932 2.112 1.00 97.69 85 ALA A CA 1
ATOM 652 C C . ALA A 1 85 ? -10.724 -1.736 0.913 1.00 97.69 85 ALA A C 1
ATOM 654 O O . ALA A 1 85 ? -10.594 -2.959 0.867 1.00 97.69 85 ALA A O 1
ATOM 655 N N . ALA A 1 86 ? -11.258 -1.035 -0.083 1.00 97.75 86 ALA A N 1
ATOM 656 C CA . ALA A 1 86 ? -11.666 -1.597 -1.366 1.00 97.75 86 ALA A CA 1
ATOM 657 C C . ALA A 1 86 ? -11.080 -0.768 -2.511 1.00 97.75 86 ALA A C 1
ATOM 659 O O . ALA A 1 86 ? -11.045 0.455 -2.430 1.00 97.75 86 ALA A O 1
ATOM 660 N N . VAL A 1 87 ? -10.623 -1.416 -3.581 1.00 98.06 87 VAL A N 1
ATOM 661 C CA . VAL A 1 87 ? -10.078 -0.714 -4.753 1.00 98.06 87 VAL A CA 1
ATOM 662 C C . VAL A 1 87 ? -11.198 0.020 -5.495 1.00 98.06 87 VAL A C 1
ATOM 664 O O . VAL A 1 87 ? -12.192 -0.595 -5.873 1.00 98.06 87 VAL A O 1
ATOM 667 N N . GLU A 1 88 ? -11.018 1.322 -5.721 1.00 97.75 88 GLU A N 1
ATOM 668 C CA . GLU A 1 88 ? -11.910 2.168 -6.529 1.00 97.75 88 GLU A CA 1
ATOM 669 C C . GLU A 1 88 ? -11.393 2.314 -7.960 1.00 97.75 88 GLU A C 1
ATOM 671 O O . GLU A 1 88 ? -12.155 2.196 -8.919 1.00 97.75 88 GLU A O 1
ATOM 676 N N . SER A 1 89 ? -10.090 2.556 -8.115 1.00 97.50 89 SER A N 1
ATOM 677 C CA . SER A 1 89 ? -9.443 2.649 -9.422 1.00 97.50 89 SER A CA 1
ATOM 678 C C . SER A 1 89 ? -7.985 2.212 -9.362 1.00 97.50 89 SER A C 1
ATOM 680 O O . SER A 1 89 ? -7.357 2.209 -8.302 1.00 97.50 89 SER A O 1
ATOM 682 N N . LEU A 1 90 ? -7.452 1.819 -10.517 1.00 97.44 90 LEU A N 1
ATOM 683 C CA . LEU A 1 90 ? -6.078 1.364 -10.678 1.00 97.44 90 LEU A CA 1
ATOM 684 C C . LEU A 1 90 ? -5.577 1.788 -12.058 1.00 97.44 90 LEU A C 1
ATOM 686 O O . LEU A 1 90 ? -6.184 1.447 -13.073 1.00 97.44 90 LEU A O 1
ATOM 690 N N . HIS A 1 91 ? -4.459 2.506 -12.073 1.00 97.56 91 HIS A N 1
ATOM 691 C CA . HIS A 1 91 ? -3.759 2.940 -13.280 1.00 97.56 91 HIS A CA 1
ATOM 692 C C . HIS A 1 91 ? -2.300 2.530 -13.172 1.00 97.56 91 HIS A C 1
ATOM 694 O O . HIS A 1 91 ? -1.694 2.743 -12.124 1.00 97.56 91 HIS A O 1
ATOM 700 N N . CYS A 1 92 ? -1.732 1.955 -14.227 1.00 95.94 92 CYS A N 1
ATOM 701 C CA . CYS A 1 92 ? -0.353 1.490 -14.198 1.00 95.94 92 CYS A CA 1
ATOM 702 C C . CYS A 1 92 ? 0.456 1.900 -15.421 1.00 95.94 92 CYS A C 1
ATOM 704 O O . CYS A 1 92 ? -0.079 2.119 -16.507 1.00 95.94 92 CYS A O 1
ATOM 706 N N . ASP A 1 93 ? 1.771 1.924 -15.241 1.00 93.25 93 ASP A N 1
ATOM 707 C CA . ASP A 1 93 ? 2.772 2.132 -16.279 1.00 93.25 93 ASP A CA 1
ATOM 708 C C . ASP A 1 93 ? 2.433 3.327 -17.173 1.00 93.25 93 ASP A C 1
ATOM 710 O O . ASP A 1 93 ? 2.316 4.448 -16.692 1.00 93.25 93 ASP A O 1
ATOM 714 N N . SER A 1 94 ? 2.228 3.110 -18.474 1.00 88.88 94 SER A N 1
ATOM 715 C CA . SER A 1 94 ? 1.921 4.172 -19.432 1.00 88.88 94 SER A CA 1
ATOM 716 C C . SER A 1 94 ? 0.592 4.887 -19.180 1.00 88.88 94 SER A C 1
ATOM 718 O O . SER A 1 94 ? 0.334 5.903 -19.815 1.00 88.88 94 SER A O 1
ATOM 720 N N . GLU A 1 95 ? -0.271 4.381 -18.300 1.00 90.69 95 GLU A N 1
ATOM 721 C CA . GLU A 1 95 ? -1.456 5.119 -17.847 1.00 90.69 95 GLU A CA 1
ATOM 722 C C . GLU A 1 95 ? -1.080 6.261 -16.890 1.00 90.69 95 GLU A C 1
ATOM 724 O O . GLU A 1 95 ? -1.866 7.191 -16.728 1.00 90.69 95 GLU A O 1
ATOM 729 N N . LEU A 1 96 ? 0.125 6.218 -16.305 1.00 88.62 96 LEU A N 1
ATOM 730 C CA . LEU A 1 96 ? 0.658 7.222 -15.392 1.00 88.62 96 LEU A CA 1
ATOM 731 C C . LEU A 1 96 ? 1.532 8.229 -16.146 1.00 88.62 96 LEU A C 1
ATOM 733 O O . LEU A 1 96 ? 2.529 7.868 -16.785 1.00 88.62 96 LEU A O 1
ATOM 737 N N . ALA A 1 97 ? 1.192 9.513 -16.053 1.00 85.69 97 ALA A N 1
ATOM 738 C CA . ALA A 1 97 ? 1.894 10.578 -16.768 1.00 85.69 97 ALA A CA 1
ATOM 739 C C . ALA A 1 97 ? 3.390 10.607 -16.421 1.00 85.69 97 ALA A C 1
ATOM 741 O O . ALA A 1 97 ? 4.237 10.659 -17.315 1.00 85.69 97 ALA A O 1
ATOM 742 N N . LYS A 1 98 ? 3.729 10.472 -15.135 1.00 82.25 98 LYS A N 1
ATOM 743 C CA . LYS A 1 98 ? 5.129 10.476 -14.685 1.00 82.25 98 LYS A CA 1
ATOM 744 C C . LYS A 1 98 ? 5.937 9.287 -15.207 1.00 82.25 98 LYS A C 1
ATOM 746 O O . LYS A 1 98 ? 7.123 9.451 -15.477 1.00 82.25 98 LYS A O 1
ATOM 751 N N . VAL A 1 99 ? 5.324 8.112 -15.370 1.00 83.50 99 VAL A N 1
ATOM 752 C CA . VAL A 1 99 ? 6.018 6.939 -15.933 1.00 83.50 99 VAL A CA 1
ATOM 753 C C . VAL A 1 99 ? 6.223 7.113 -17.434 1.00 83.50 99 VAL A C 1
ATOM 755 O O . VAL A 1 99 ? 7.271 6.752 -17.955 1.00 83.50 99 VAL A O 1
ATOM 758 N N . ARG A 1 100 ? 5.276 7.736 -18.146 1.00 86.12 100 ARG A N 1
ATOM 759 C CA . ARG A 1 100 ? 5.487 8.095 -19.558 1.00 86.12 100 ARG A CA 1
ATOM 760 C C . ARG A 1 100 ? 6.656 9.063 -19.739 1.00 86.12 100 ARG A C 1
ATOM 762 O O . ARG A 1 100 ? 7.410 8.928 -20.696 1.00 86.12 100 ARG A O 1
ATOM 769 N N . GLU A 1 101 ? 6.792 10.041 -18.846 1.00 86.44 101 GLU A N 1
ATOM 770 C CA . GLU A 1 101 ? 7.894 11.011 -18.870 1.00 86.44 101 GLU A CA 1
ATOM 771 C C . GLU A 1 101 ? 9.234 10.391 -18.457 1.00 86.44 101 GLU A C 1
ATOM 773 O O . GLU A 1 101 ? 10.290 10.793 -18.949 1.00 86.44 101 GLU A O 1
ATOM 778 N N . ARG A 1 102 ? 9.195 9.440 -17.520 1.00 85.44 102 ARG A N 1
ATOM 779 C CA . ARG A 1 102 ? 10.361 8.785 -16.923 1.00 85.44 102 ARG A CA 1
ATOM 780 C C . ARG A 1 102 ? 10.063 7.292 -16.770 1.00 85.44 102 ARG A C 1
ATOM 782 O O . ARG A 1 102 ? 9.625 6.876 -15.694 1.00 85.44 102 ARG A O 1
ATOM 789 N N . PRO A 1 103 ? 10.255 6.496 -17.834 1.00 81.94 103 PRO A N 1
ATOM 790 C CA . PRO A 1 103 ? 9.941 5.075 -17.794 1.00 81.94 103 PRO A CA 1
ATOM 791 C C . PRO A 1 103 ? 10.771 4.362 -16.730 1.00 81.94 103 PRO A C 1
ATOM 793 O O . PRO A 1 103 ? 11.861 4.813 -16.363 1.00 81.94 103 PRO A O 1
ATOM 796 N N . ALA A 1 104 ? 10.238 3.240 -16.242 1.00 78.88 104 ALA A N 1
ATOM 797 C CA . ALA A 1 104 ? 10.962 2.374 -15.329 1.00 78.88 104 ALA A CA 1
ATOM 798 C C . ALA A 1 104 ? 12.332 2.028 -15.938 1.00 78.88 104 ALA A C 1
ATOM 800 O O . ALA A 1 104 ? 12.417 1.717 -17.129 1.00 78.88 104 ALA A O 1
ATOM 801 N N . PRO A 1 105 ? 13.415 2.107 -15.152 1.00 73.69 105 PRO A N 1
ATOM 802 C CA . PRO A 1 105 ? 14.752 1.953 -15.703 1.00 73.69 105 PRO A CA 1
ATOM 803 C C . PRO A 1 105 ? 15.028 0.513 -16.154 1.00 73.69 105 PRO A C 1
ATOM 805 O O . PRO A 1 105 ? 15.952 0.302 -16.939 1.00 73.69 105 PRO A O 1
ATOM 808 N N . TRP A 1 106 ? 14.290 -0.4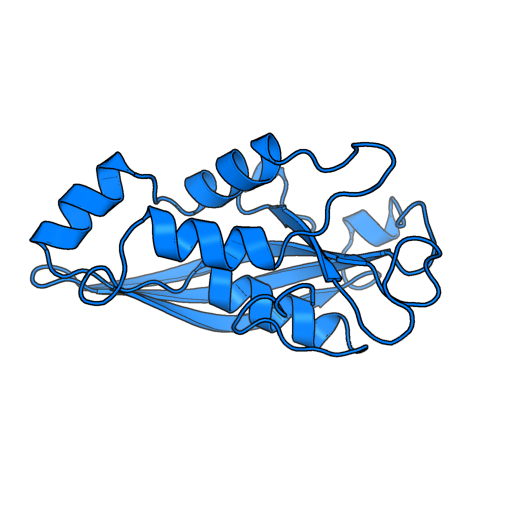72 -15.628 1.00 81.50 106 TRP A N 1
ATOM 809 C CA . TRP A 1 106 ? 14.549 -1.899 -15.814 1.00 81.50 106 TRP A CA 1
ATOM 810 C C . TRP A 1 106 ? 13.287 -2.615 -16.304 1.00 81.50 106 TRP A C 1
ATOM 812 O O . TRP A 1 106 ? 12.170 -2.262 -15.922 1.00 81.50 106 TRP A O 1
ATOM 822 N N . GLU A 1 107 ? 13.475 -3.635 -17.138 1.00 86.62 107 GLU A N 1
ATOM 823 C CA . GLU A 1 107 ? 12.394 -4.488 -17.633 1.00 86.62 107 GLU A CA 1
ATOM 824 C C . GLU A 1 107 ? 11.747 -5.281 -16.488 1.00 86.62 107 GLU A C 1
ATOM 826 O O . GLU A 1 107 ? 12.443 -5.750 -15.589 1.00 86.62 107 GLU A O 1
ATOM 831 N N . GLY A 1 108 ? 10.419 -5.421 -16.523 1.00 89.19 108 GLY A N 1
ATOM 832 C CA . GLY A 1 108 ? 9.639 -6.143 -15.512 1.00 89.19 108 GLY A CA 1
ATOM 833 C C . GLY A 1 108 ? 9.338 -5.353 -14.232 1.00 89.19 108 GLY A C 1
ATOM 834 O O . GLY A 1 108 ? 8.605 -5.850 -13.378 1.00 89.19 108 GLY A O 1
ATOM 835 N N . LEU A 1 109 ? 9.839 -4.118 -14.097 1.00 92.75 109 LEU A N 1
ATOM 836 C CA . LEU A 1 109 ? 9.415 -3.206 -13.036 1.00 92.75 109 LEU A CA 1
ATOM 837 C C . LEU A 1 109 ? 8.168 -2.430 -13.474 1.00 92.75 109 LEU A C 1
ATOM 839 O O . LEU A 1 109 ? 8.216 -1.625 -14.403 1.00 92.75 109 LEU A O 1
ATOM 843 N N . HIS A 1 110 ? 7.077 -2.632 -12.747 1.00 94.75 110 HIS A N 1
ATOM 844 C CA . HIS A 1 110 ? 5.789 -1.993 -12.973 1.00 94.75 110 HIS A CA 1
ATOM 845 C C . HIS A 1 110 ? 5.451 -1.023 -11.846 1.00 94.75 110 HIS A C 1
ATOM 847 O O . HIS A 1 110 ? 5.773 -1.259 -10.676 1.00 94.75 110 HIS A O 1
ATOM 853 N N . VAL A 1 111 ? 4.765 0.064 -12.191 1.00 95.25 111 VAL A N 1
ATOM 854 C CA . VAL A 1 111 ? 4.260 1.036 -11.213 1.00 95.25 111 VAL A CA 1
ATOM 855 C C . VAL A 1 111 ? 2.766 1.191 -11.405 1.00 95.25 111 VAL A C 1
ATOM 857 O O . VAL A 1 111 ? 2.311 1.504 -12.499 1.00 95.25 111 VAL A O 1
ATOM 860 N N . CYS A 1 112 ? 2.006 1.021 -10.331 1.00 96.88 112 CYS A N 1
ATOM 861 C CA . CYS A 1 112 ? 0.564 1.217 -10.317 1.00 96.88 112 CYS A CA 1
ATOM 862 C C . CYS A 1 112 ? 0.188 2.245 -9.261 1.00 96.88 112 CYS A C 1
ATOM 864 O O . CYS A 1 112 ? 0.622 2.122 -8.124 1.00 96.88 112 CYS A O 1
ATOM 866 N N . THR A 1 113 ? -0.671 3.202 -9.585 1.00 97.69 113 THR A N 1
ATOM 867 C CA . THR A 1 113 ? -1.368 4.006 -8.579 1.00 97.69 113 THR A CA 1
ATOM 868 C C . THR A 1 113 ? -2.779 3.489 -8.420 1.00 97.69 113 THR A C 1
ATOM 870 O O . THR A 1 113 ? -3.543 3.395 -9.383 1.00 97.69 113 THR A O 1
ATOM 873 N N . VAL A 1 114 ? -3.093 3.117 -7.186 1.00 98.12 114 VAL A N 1
ATOM 874 C CA . VAL A 1 114 ? -4.364 2.533 -6.785 1.00 98.12 114 VAL A CA 1
ATOM 875 C C . VAL A 1 114 ? -5.057 3.517 -5.859 1.00 98.12 114 VAL A C 1
ATOM 877 O O . VAL A 1 114 ? -4.489 3.920 -4.846 1.00 98.12 114 VAL A O 1
ATOM 880 N N . SER A 1 115 ? -6.283 3.898 -6.197 1.00 98.06 115 SER A N 1
ATOM 881 C CA . SER A 1 115 ? -7.165 4.615 -5.279 1.00 98.06 115 SER A CA 1
ATOM 882 C C . SER A 1 115 ? -8.006 3.593 -4.534 1.00 98.06 115 SER A C 1
ATOM 884 O O . SER A 1 115 ? -8.664 2.760 -5.162 1.00 98.06 115 SER A O 1
ATOM 886 N N . VAL A 1 116 ? -7.987 3.644 -3.205 1.00 97.94 116 VAL A N 1
ATOM 887 C CA . VAL A 1 116 ? -8.804 2.779 -2.352 1.00 97.94 116 VAL A CA 1
ATOM 888 C C . VAL A 1 116 ? -9.847 3.590 -1.591 1.00 97.94 116 VAL A C 1
ATOM 890 O O . VAL A 1 116 ? -9.542 4.642 -1.034 1.00 97.94 116 VAL A O 1
ATOM 893 N N . SER A 1 117 ? -11.070 3.071 -1.535 1.00 98.25 117 SER A N 1
ATOM 894 C CA . SER A 1 117 ? -12.103 3.496 -0.596 1.00 98.25 117 SER A CA 1
ATOM 895 C C . SER A 1 117 ? -11.760 2.914 0.764 1.00 98.25 117 SER A C 1
ATOM 897 O O . SER A 1 117 ? -11.716 1.692 0.911 1.00 98.25 117 SER A O 1
ATOM 899 N N . VAL A 1 118 ? -11.502 3.766 1.746 1.00 98.25 118 VAL A N 1
ATOM 900 C CA . VAL A 1 118 ? -11.140 3.376 3.106 1.00 98.25 118 VAL A CA 1
ATOM 901 C C . VAL A 1 118 ? -12.305 3.660 4.039 1.00 98.25 118 VAL A C 1
ATOM 903 O O . VAL A 1 118 ? -12.844 4.764 4.053 1.00 98.25 118 VAL A O 1
ATOM 906 N N . LEU A 1 119 ? -12.665 2.664 4.843 1.00 98.25 119 LEU A N 1
ATOM 907 C CA . LEU A 1 119 ? -13.596 2.785 5.956 1.00 98.25 119 LEU A CA 1
ATOM 908 C C . LEU A 1 119 ? -12.831 2.575 7.261 1.00 98.25 119 LEU A C 1
ATOM 910 O O . LEU A 1 119 ? -12.398 1.456 7.541 1.00 98.25 119 LEU A O 1
ATOM 914 N N . ASP A 1 120 ? -12.740 3.637 8.054 1.00 97.38 120 ASP A N 1
ATOM 915 C CA . ASP A 1 120 ? -12.304 3.607 9.446 1.00 97.38 120 ASP A CA 1
ATOM 916 C C . ASP A 1 120 ? -13.526 3.515 10.358 1.00 97.38 120 ASP A C 1
ATOM 918 O O . ASP A 1 120 ? -14.470 4.305 10.244 1.00 97.38 120 ASP A O 1
ATOM 922 N N . GLN A 1 121 ? -13.513 2.564 11.286 1.00 97.94 121 GLN A N 1
ATOM 923 C CA . GLN A 1 121 ? -14.599 2.381 12.237 1.00 97.94 121 GLN A CA 1
ATOM 924 C C . GLN A 1 121 ? -14.066 2.028 13.622 1.00 97.94 121 GLN A C 1
ATOM 926 O O . GLN A 1 121 ? -13.168 1.208 13.763 1.00 97.94 121 GLN A O 1
ATOM 931 N N . SER A 1 122 ? -14.648 2.633 14.651 1.00 96.81 122 SER A N 1
ATOM 932 C CA . SER A 1 122 ? -14.397 2.341 16.061 1.00 96.81 122 SER A CA 1
ATOM 933 C C . SER A 1 122 ? -15.718 2.301 16.831 1.00 96.81 122 SER A C 1
ATOM 935 O O . SER A 1 122 ? -16.797 2.453 16.251 1.00 96.81 122 SER A O 1
ATOM 937 N N . ILE A 1 123 ? -15.658 2.119 18.152 1.00 95.06 123 ILE A N 1
ATOM 938 C CA . ILE A 1 123 ? -16.848 2.196 19.014 1.00 95.06 123 ILE A CA 1
ATOM 939 C C . ILE A 1 123 ? -17.519 3.582 19.019 1.00 95.06 123 ILE A C 1
ATOM 941 O O . ILE A 1 123 ? -18.695 3.687 19.360 1.00 95.06 123 ILE A O 1
ATOM 945 N N . SER A 1 124 ? -16.785 4.644 18.675 1.00 91.25 124 SER A N 1
ATOM 946 C CA . SER A 1 124 ? -17.227 6.039 18.820 1.00 91.25 124 SER A CA 1
ATOM 947 C C . SER A 1 124 ? -17.317 6.804 17.502 1.00 91.25 124 SER A C 1
ATOM 949 O O . SER A 1 124 ? -17.968 7.848 17.455 1.00 91.25 124 SER A O 1
ATOM 951 N N . ALA A 1 125 ? -16.684 6.312 16.435 1.00 94.56 125 ALA A N 1
ATOM 952 C CA . ALA A 1 125 ? -16.599 7.018 15.166 1.00 94.56 125 ALA A CA 1
ATOM 953 C C . ALA A 1 125 ? -16.673 6.073 13.963 1.00 94.56 125 ALA A C 1
ATOM 955 O O . ALA A 1 125 ? -16.287 4.905 14.019 1.00 94.56 125 ALA A O 1
ATOM 956 N N . ARG A 1 126 ? -17.149 6.622 12.845 1.00 97.19 126 ARG A N 1
ATOM 957 C CA . ARG A 1 126 ? -17.136 5.982 11.532 1.00 97.19 126 ARG A CA 1
ATOM 958 C C . ARG A 1 126 ? -16.801 7.032 10.483 1.00 97.19 126 ARG A C 1
ATOM 960 O O . ARG A 1 126 ? -17.479 8.055 10.420 1.00 97.19 126 ARG A O 1
ATOM 967 N N . ASN A 1 127 ? -15.780 6.780 9.676 1.00 96.56 127 ASN A N 1
ATOM 968 C CA . ASN A 1 127 ? -15.305 7.702 8.653 1.00 96.56 127 ASN A CA 1
ATOM 969 C C . ASN A 1 127 ? -14.994 6.957 7.352 1.00 96.56 127 ASN A C 1
ATOM 971 O O . ASN A 1 127 ? -14.431 5.866 7.390 1.00 96.56 127 ASN A O 1
ATOM 975 N N . THR A 1 128 ? -15.317 7.571 6.216 1.00 97.44 128 THR A N 1
ATOM 976 C CA . THR A 1 128 ? -15.018 7.024 4.888 1.00 97.44 128 THR A CA 1
ATOM 977 C C . THR A 1 128 ? -14.265 8.058 4.066 1.00 97.44 128 THR A C 1
ATOM 979 O O . THR A 1 128 ? -14.651 9.226 4.048 1.00 97.44 128 THR A O 1
ATOM 982 N N . TYR A 1 129 ? -13.204 7.641 3.381 1.00 97.44 129 TYR A N 1
ATOM 983 C CA . TYR A 1 129 ? -12.395 8.516 2.534 1.00 97.44 129 TYR A CA 1
ATOM 984 C C . TYR A 1 129 ? -11.684 7.729 1.432 1.00 97.44 129 TYR A C 1
ATOM 986 O O . TYR A 1 129 ? -11.462 6.531 1.570 1.00 97.44 129 TYR A O 1
ATOM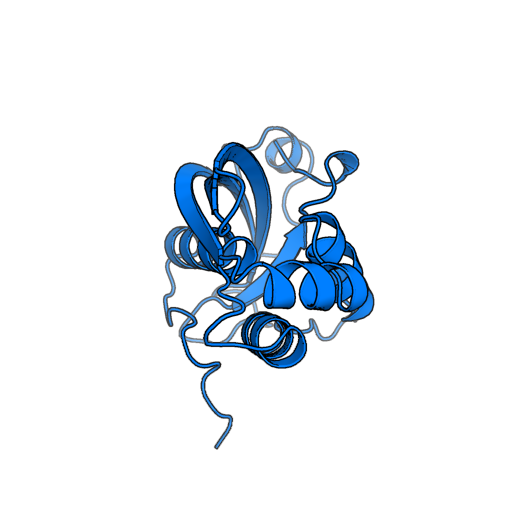 994 N N . THR A 1 130 ? -11.288 8.407 0.356 1.00 97.56 130 THR A N 1
ATOM 995 C CA . THR A 1 130 ? -10.440 7.815 -0.687 1.00 97.56 130 THR A CA 1
ATOM 996 C C . THR A 1 130 ? -8.973 8.100 -0.383 1.00 97.56 130 THR A C 1
ATOM 998 O O . THR A 1 130 ? -8.609 9.237 -0.072 1.00 97.56 130 THR A O 1
ATOM 1001 N N . ALA A 1 131 ? -8.124 7.082 -0.500 1.00 97.06 131 ALA A N 1
ATOM 1002 C CA . ALA A 1 131 ? -6.680 7.201 -0.348 1.00 97.06 131 ALA A CA 1
ATOM 1003 C C . ALA A 1 131 ? -5.957 6.651 -1.589 1.00 97.06 131 ALA A C 1
ATOM 1005 O O . ALA A 1 131 ? -6.169 5.493 -1.950 1.00 97.06 131 ALA A O 1
ATOM 1006 N N . PRO A 1 132 ? -5.107 7.449 -2.252 1.00 97.19 132 PRO A N 1
ATOM 1007 C CA . PRO A 1 132 ? -4.234 6.954 -3.304 1.00 97.19 132 PRO A CA 1
ATOM 1008 C C . PRO A 1 132 ? -2.951 6.349 -2.721 1.00 97.19 132 PRO A C 1
ATOM 1010 O O . PRO A 1 132 ? -2.390 6.862 -1.754 1.00 97.19 132 PRO A O 1
ATOM 1013 N N . VAL A 1 133 ? -2.454 5.286 -3.350 1.00 97.44 133 VAL A N 1
ATOM 1014 C CA . VAL A 1 133 ? -1.156 4.674 -3.049 1.00 97.44 133 VAL A CA 1
ATOM 1015 C C . VAL A 1 133 ? -0.488 4.223 -4.340 1.00 97.44 133 VAL A C 1
ATOM 1017 O O . VAL A 1 133 ? -1.119 3.593 -5.189 1.00 97.44 133 VAL A O 1
ATOM 1020 N N . SER A 1 134 ? 0.794 4.540 -4.503 1.00 97.25 134 SER A N 1
ATOM 1021 C CA . SER A 1 134 ? 1.588 3.990 -5.603 1.00 97.25 134 SER A CA 1
ATOM 1022 C C . SER A 1 134 ? 2.267 2.709 -5.153 1.00 97.25 134 SER A C 1
ATOM 1024 O O . SER A 1 134 ? 2.935 2.715 -4.129 1.00 97.25 134 SER A O 1
ATOM 1026 N N . ILE A 1 135 ? 2.128 1.629 -5.910 1.00 96.62 135 ILE A N 1
ATOM 1027 C CA . ILE A 1 135 ? 2.747 0.327 -5.679 1.00 96.62 135 ILE A CA 1
ATOM 1028 C C . ILE A 1 135 ? 3.771 0.076 -6.782 1.00 96.62 135 ILE A C 1
ATOM 1030 O O . ILE A 1 135 ? 3.479 0.266 -7.963 1.00 96.62 135 ILE A O 1
ATOM 1034 N N . MET A 1 136 ? 4.961 -0.364 -6.391 1.00 95.12 136 MET A N 1
ATOM 1035 C CA . MET A 1 136 ? 6.013 -0.817 -7.291 1.00 95.12 136 MET A CA 1
ATOM 1036 C C . MET A 1 136 ? 6.107 -2.335 -7.220 1.00 95.12 136 MET A C 1
ATOM 1038 O O . MET A 1 136 ? 6.261 -2.914 -6.140 1.00 95.12 136 MET A O 1
ATOM 1042 N N . VAL A 1 137 ? 6.027 -2.969 -8.381 1.00 95.50 137 VAL A N 1
ATOM 1043 C CA . VAL A 1 137 ? 5.974 -4.419 -8.520 1.00 95.50 137 VAL A CA 1
ATOM 1044 C C . VAL A 1 137 ? 7.091 -4.873 -9.447 1.00 95.50 137 VAL A C 1
ATOM 1046 O O . VAL A 1 137 ? 7.273 -4.297 -10.512 1.00 95.50 137 VAL A O 1
ATOM 1049 N N . ASN A 1 138 ? 7.830 -5.901 -9.047 1.00 94.12 138 ASN A N 1
ATOM 1050 C CA . ASN A 1 138 ? 8.869 -6.520 -9.858 1.00 94.12 138 ASN A CA 1
ATOM 1051 C C . ASN A 1 138 ? 8.386 -7.890 -10.343 1.00 94.12 138 ASN A C 1
ATOM 1053 O O . ASN A 1 138 ? 8.008 -8.726 -9.523 1.00 94.12 138 ASN A O 1
ATOM 1057 N N . CYS A 1 139 ? 8.377 -8.109 -11.653 1.00 94.75 139 CYS A N 1
ATOM 1058 C CA . CYS A 1 139 ? 7.820 -9.296 -12.300 1.00 94.75 139 CYS A CA 1
ATOM 1059 C C . CYS A 1 139 ? 8.798 -9.896 -13.315 1.00 94.75 139 CYS A C 1
ATOM 1061 O O . CYS A 1 139 ? 9.624 -9.166 -13.871 1.00 94.75 139 CYS A O 1
ATOM 1063 N N . PRO A 1 140 ? 8.672 -11.194 -13.650 1.00 92.81 140 PRO A N 1
ATOM 1064 C CA . PRO A 1 140 ? 9.272 -11.742 -14.862 1.00 92.81 140 PRO A CA 1
ATOM 1065 C C . PRO A 1 140 ? 8.986 -10.850 -16.085 1.00 92.81 140 PRO A C 1
ATOM 1067 O O . PRO A 1 140 ? 7.854 -10.389 -16.239 1.00 92.81 140 PRO A O 1
ATOM 1070 N N . PRO A 1 141 ? 9.977 -10.605 -16.962 1.00 91.94 141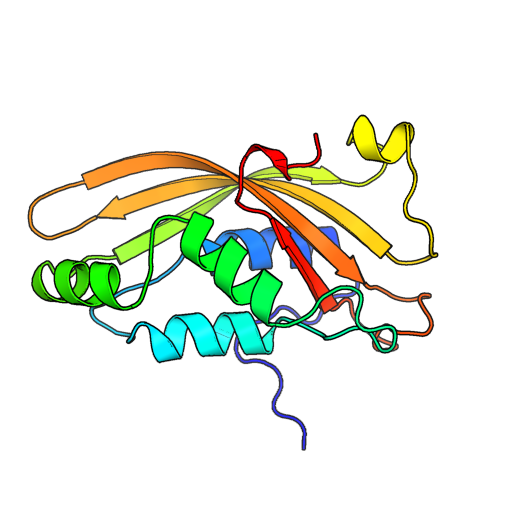 PRO A N 1
ATOM 1071 C CA . PRO A 1 141 ? 11.280 -11.272 -17.049 1.00 91.94 141 PRO A CA 1
ATOM 1072 C C . PRO A 1 141 ? 12.413 -10.610 -16.237 1.00 91.94 141 PRO A C 1
ATOM 1074 O O . PRO A 1 141 ? 13.580 -10.913 -16.492 1.00 91.94 141 PRO A O 1
ATOM 1077 N N . ALA A 1 142 ? 12.121 -9.721 -15.278 1.00 89.62 142 ALA A N 1
ATOM 1078 C CA . ALA A 1 142 ? 13.159 -9.081 -14.470 1.00 89.62 142 ALA A CA 1
ATOM 1079 C C . ALA A 1 142 ? 14.063 -10.125 -13.798 1.00 89.62 142 ALA A C 1
ATOM 1081 O O . ALA A 1 142 ? 13.593 -11.018 -13.096 1.00 89.62 142 ALA A O 1
ATOM 1082 N N . VAL A 1 143 ? 15.380 -9.980 -13.960 1.00 87.00 143 VAL A N 1
ATOM 1083 C CA . VAL A 1 143 ? 16.372 -10.926 -13.409 1.00 87.00 143 VAL A CA 1
ATOM 1084 C C . VAL A 1 143 ? 16.362 -11.000 -11.880 1.00 87.00 143 VAL A C 1
ATOM 1086 O O . VAL A 1 143 ? 16.862 -11.961 -11.303 1.00 87.00 143 VAL A O 1
ATOM 1089 N N . THR A 1 144 ? 15.820 -9.976 -11.223 1.00 86.81 144 THR A N 1
ATOM 1090 C CA . THR A 1 144 ? 15.677 -9.884 -9.768 1.00 86.81 144 THR A CA 1
ATOM 1091 C C . THR A 1 144 ? 14.318 -10.370 -9.265 1.00 86.81 144 THR A C 1
ATOM 1093 O O . THR A 1 144 ? 14.135 -10.447 -8.055 1.00 86.81 144 THR A O 1
ATOM 1096 N N . ALA A 1 145 ? 13.360 -10.676 -10.147 1.00 89.31 145 ALA A N 1
ATOM 1097 C CA . ALA A 1 145 ? 12.058 -11.207 -9.753 1.00 89.31 145 ALA A CA 1
ATOM 1098 C C . ALA A 1 145 ? 12.094 -12.744 -9.639 1.00 89.31 145 ALA A C 1
ATOM 1100 O O . ALA A 1 145 ? 12.875 -13.402 -10.338 1.00 89.31 145 ALA A O 1
ATOM 1101 N N . PRO A 1 146 ? 11.230 -13.352 -8.806 1.00 89.81 146 PRO A N 1
ATOM 1102 C CA . PRO A 1 146 ? 10.968 -14.786 -8.874 1.00 89.81 146 PRO A CA 1
ATOM 1103 C C . PRO A 1 146 ? 10.511 -15.200 -10.273 1.00 89.81 146 PRO A C 1
ATOM 1105 O O . PRO A 1 146 ? 9.818 -14.453 -10.951 1.00 89.81 146 PRO A O 1
ATOM 1108 N N . THR A 1 147 ? 10.862 -16.411 -10.706 1.00 89.31 147 THR A N 1
ATOM 1109 C CA . THR A 1 147 ? 10.645 -16.851 -12.096 1.00 89.31 147 THR A CA 1
ATOM 1110 C C . THR A 1 147 ? 9.168 -17.002 -12.483 1.00 89.31 147 THR A C 1
ATOM 1112 O O . THR A 1 147 ? 8.847 -16.968 -13.666 1.00 89.31 147 THR A O 1
ATOM 1115 N N . ASP A 1 148 ? 8.271 -17.190 -11.516 1.00 91.56 148 ASP A N 1
ATOM 1116 C CA . ASP A 1 148 ? 6.875 -17.581 -11.744 1.00 91.56 148 ASP A CA 1
ATOM 1117 C C . ASP A 1 148 ? 5.832 -16.581 -11.221 1.00 91.56 148 ASP A C 1
ATOM 1119 O O . ASP A 1 148 ? 4.638 -16.805 -11.406 1.00 91.56 148 ASP A O 1
ATOM 1123 N N . HIS A 1 149 ? 6.245 -15.505 -10.546 1.00 93.62 149 HIS A N 1
ATOM 1124 C CA . HIS A 1 149 ? 5.315 -14.522 -9.992 1.00 93.62 149 HIS A CA 1
ATOM 1125 C C . HIS A 1 149 ? 5.970 -13.162 -9.750 1.00 93.62 149 HIS A C 1
ATOM 1127 O O . HIS A 1 149 ? 7.187 -13.032 -9.636 1.00 93.62 149 HIS A O 1
ATOM 1133 N N . CYS A 1 150 ? 5.125 -12.147 -9.644 1.00 95.00 150 CYS A N 1
ATOM 1134 C CA . CYS A 1 150 ? 5.490 -10.804 -9.246 1.00 95.00 150 CYS A CA 1
ATOM 1135 C C . CYS A 1 150 ? 5.680 -10.681 -7.729 1.00 95.00 150 CYS A C 1
ATOM 1137 O O . CYS A 1 150 ? 5.016 -11.370 -6.954 1.00 95.00 150 CYS A O 1
ATOM 1139 N N . VAL A 1 151 ? 6.505 -9.726 -7.303 1.00 94.19 151 VAL A N 1
ATOM 1140 C CA . VAL A 1 151 ? 6.706 -9.351 -5.894 1.00 94.19 151 VAL A CA 1
ATOM 1141 C C . VAL A 1 151 ? 6.599 -7.840 -5.706 1.00 94.19 151 VAL A C 1
ATOM 1143 O O . VAL A 1 151 ? 6.947 -7.066 -6.600 1.00 94.19 151 VAL A O 1
ATOM 1146 N N . MET A 1 152 ? 6.112 -7.392 -4.546 1.00 94.81 152 MET A N 1
ATOM 1147 C CA . MET A 1 152 ? 6.118 -5.968 -4.211 1.00 94.81 152 MET A CA 1
ATOM 1148 C C . MET A 1 152 ? 7.538 -5.564 -3.815 1.00 94.81 152 MET A C 1
ATOM 1150 O O . MET A 1 152 ? 8.114 -6.117 -2.884 1.00 94.81 152 MET A O 1
ATOM 1154 N N . VAL A 1 153 ? 8.065 -4.538 -4.476 1.00 93.75 153 VAL A N 1
ATOM 1155 C CA . VAL A 1 153 ? 9.379 -3.951 -4.159 1.00 93.75 153 VAL A CA 1
ATOM 1156 C C . VAL A 1 153 ? 9.259 -2.530 -3.617 1.00 93.75 153 VAL A C 1
ATOM 1158 O O . VAL A 1 153 ? 10.251 -1.923 -3.224 1.00 93.75 153 VAL A O 1
ATOM 1161 N N . GLY A 1 154 ? 8.052 -1.971 -3.570 1.00 93.69 154 GLY A N 1
ATOM 1162 C CA . GLY A 1 154 ? 7.832 -0.664 -2.974 1.00 93.69 154 GLY A CA 1
ATOM 1163 C C . GLY A 1 154 ? 6.368 -0.272 -2.900 1.00 93.69 154 GLY A C 1
ATOM 1164 O O . GLY A 1 154 ? 5.549 -0.741 -3.687 1.00 93.69 154 GLY A O 1
ATOM 1165 N N . PHE A 1 155 ? 6.050 0.647 -1.993 1.00 95.50 155 PHE A N 1
ATOM 1166 C CA . PHE A 1 155 ? 4.828 1.434 -2.071 1.00 95.50 155 PHE A CA 1
ATOM 1167 C C . PHE A 1 155 ? 5.047 2.844 -1.521 1.00 95.50 155 PHE A C 1
ATOM 1169 O O . PHE A 1 155 ? 5.969 3.061 -0.739 1.00 95.50 155 PHE A O 1
ATOM 1176 N N . TYR A 1 156 ? 4.191 3.784 -1.921 1.00 95.31 156 TYR A N 1
ATOM 1177 C CA . TYR A 1 156 ? 4.214 5.177 -1.489 1.00 95.31 156 TYR A CA 1
ATOM 1178 C C . TYR A 1 156 ? 2.805 5.650 -1.145 1.00 95.31 156 TYR A C 1
ATOM 1180 O O . TYR A 1 156 ? 1.947 5.742 -2.025 1.00 95.31 156 TYR A O 1
ATOM 1188 N N . ALA A 1 157 ? 2.593 5.970 0.130 1.00 95.62 157 ALA A N 1
ATOM 1189 C CA . ALA A 1 157 ? 1.368 6.594 0.633 1.00 95.62 157 ALA A CA 1
ATOM 1190 C C . ALA A 1 157 ? 1.563 8.099 0.878 1.00 95.62 157 ALA A C 1
ATOM 1192 O O . ALA A 1 157 ? 0.599 8.861 0.939 1.00 95.62 157 ALA A O 1
ATOM 1193 N N . THR A 1 158 ? 2.816 8.556 0.980 1.00 93.56 158 THR A N 1
ATOM 1194 C CA . THR A 1 158 ? 3.136 9.978 1.106 1.00 93.56 158 THR A CA 1
ATOM 1195 C C . THR A 1 158 ? 2.699 10.737 -0.156 1.00 93.56 158 THR A C 1
ATOM 1197 O O . THR A 1 158 ? 3.215 10.438 -1.236 1.00 93.56 158 THR A O 1
ATOM 1200 N N . PRO A 1 159 ? 1.847 11.781 -0.062 1.00 88.94 159 PRO A N 1
ATOM 1201 C CA . PRO A 1 159 ? 1.270 12.446 -1.235 1.00 88.94 159 PRO A CA 1
ATOM 1202 C C . PRO A 1 159 ? 2.288 12.956 -2.264 1.00 88.94 159 PRO A C 1
ATOM 1204 O O . PRO A 1 159 ? 2.054 12.870 -3.468 1.00 88.94 159 PRO A O 1
ATOM 1207 N N . SER A 1 160 ? 3.444 13.453 -1.812 1.00 88.75 160 SER A N 1
ATOM 1208 C CA . SER A 1 160 ? 4.508 13.963 -2.692 1.00 88.75 160 SER A CA 1
ATOM 1209 C C . SER A 1 160 ? 5.210 12.875 -3.515 1.00 88.75 160 SER A C 1
ATOM 1211 O O . SER A 1 160 ? 5.873 13.191 -4.504 1.00 88.75 160 SER A O 1
ATOM 1213 N N . ARG A 1 161 ? 5.059 11.603 -3.129 1.00 87.81 161 ARG A N 1
ATOM 1214 C CA . ARG A 1 161 ? 5.684 10.439 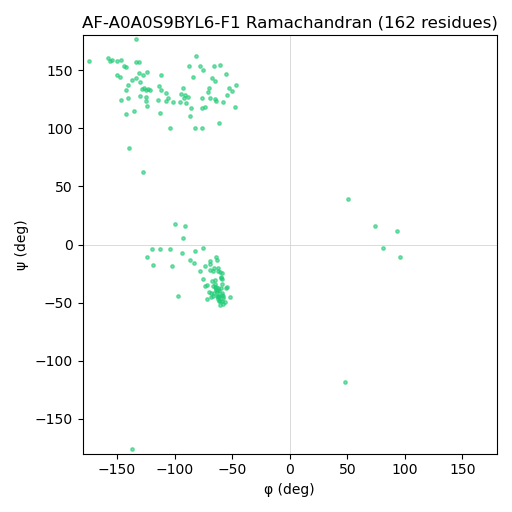-3.771 1.00 87.81 161 ARG A CA 1
ATOM 1215 C C . ARG A 1 161 ? 4.716 9.636 -4.637 1.00 87.81 161 ARG A C 1
ATOM 1217 O O . ARG A 1 161 ? 5.158 8.722 -5.325 1.00 87.81 161 ARG A O 1
ATOM 1224 N N . ILE A 1 162 ? 3.433 10.001 -4.655 1.00 89.06 162 ILE A N 1
ATOM 1225 C CA . ILE A 1 162 ? 2.437 9.337 -5.497 1.00 89.06 162 ILE A CA 1
ATOM 1226 C C . ILE A 1 162 ? 2.687 9.682 -6.971 1.00 89.06 162 ILE A C 1
ATOM 1228 O O . ILE A 1 162 ? 2.972 10.827 -7.363 1.00 89.06 162 ILE A O 1
ATOM 1232 N N . VAL A 1 163 ? 2.622 8.644 -7.795 1.00 85.75 163 VAL A N 1
ATOM 1233 C CA . VAL A 1 163 ? 2.925 8.658 -9.221 1.00 85.75 163 VAL A CA 1
ATOM 1234 C C . VAL A 1 163 ? 1.616 8.625 -10.003 1.00 85.75 163 VAL A C 1
ATOM 1236 O O . VAL A 1 163 ? 1.016 7.570 -10.142 1.00 85.75 163 VAL A O 1
ATOM 1239 N N . TYR A 1 164 ? 1.162 9.774 -10.495 1.00 85.56 164 TYR A N 1
ATOM 1240 C CA . TYR A 1 164 ? -0.015 9.881 -11.368 1.00 85.56 164 TYR A CA 1
ATOM 1241 C C . TYR A 1 164 ? 0.379 9.933 -12.844 1.00 85.56 164 TYR A C 1
ATOM 1243 O O . TYR A 1 164 ? 1.551 10.271 -13.147 1.00 85.56 164 TYR A O 1
#

Sequence (164 aa):
MIADAEGAPRTDDFRKLAAATATAIYTWDTRTSSYSEVYSRLRGWWDVLPDGANPLAVLVQEFEATGVNAGSYATLADQQAYRSAAVESLHCDSELAKVRERPAPWEGLHVCTVSVSVLDQSISARNTYTAPVSIMVNCPPAVTAPTDHCVMVGFYATPSRIVY

Nearest PDB structures (foldseek):
  5cnl-assembly1_A  TM=7.285E-01  e=6.800E-03  Legionella pneumophila subsp. pneumophila str. Philadelphia 1
  3e99-assembly1_A  TM=5.308E-01  e=2.895E-02  Burkholderia mallei ATCC 23344
  3hzp-assembly1_A-2  TM=5.588E-01  e=2.172E-01  Prochlorococcus marinus str. NATL2A
  5ig0-assembly1_A-2  TM=5.322E-01  e=2.624E-01  Salpingoeca rosetta
  3ksp-assembly1_A-2  TM=5.901E-01  e=8.151E-01  Exiguobacterium sibiricum 255-15

Foldseek 3Di:
DLDQLPQQDFALPPQVRFQSLVQLLFWDWLQPDAPCRSLVSNVSQADQFPVRPQPVVQVQVQSVLSVDDNVVSVVCNVQRKTKGKHWPDKAKQVSFPVCVVPPDPFPQKMKMKTKIWMWIDGNVDIDTDIFIKIWIKGHPPTPRADPRGITTNDMHRDPVPGTD